Protein AF-A0A939ZVS9-F1 (afdb_monomer_lite)

Radius of gyration: 18.99 Å; chains: 1; bounding box: 48×33×47 Å

Foldseek 3Di:
DDDDDDDDDPDPVVVVVVCVVFWAWDKKKKKKKWKWWAADPPQPVRIWIKIWIWMWIADPVRHTPDIWIKIKTWRWDWDQPPVRDTDIDTDIDMDTDPDCPVVVVVCVVVGIDTDDIDIDMDTDIWGQDPVGIDD

Secondary structure (DSSP, 8-state):
---------S-HHHHHHHHTTT-EEEEEEEEEEEEEEEE-TTSTTSEEEEEEEEEEEE-TT--EEEEEEEEEEEEEEEEE-TTSPEEEEEEEEEEEES-SHHHHHHHHHHT-EEEEEEEEEEEEEEEEETTEEE-

Sequence (13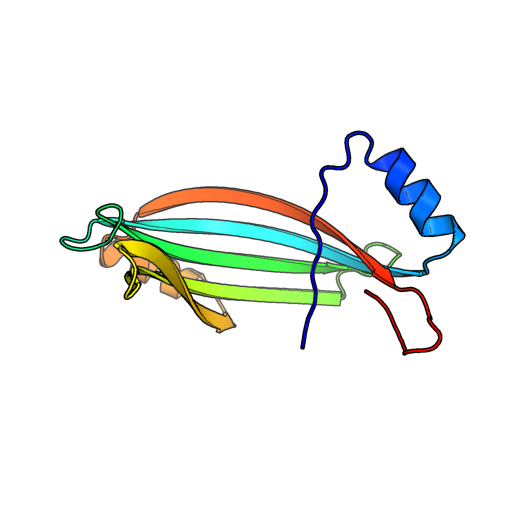5 aa):
MEIELKAHARDHEAVLQKLRQFAVFDKSVSKDDRYFKMDKDGAPNGHITARIRQEKTADIDGNAIQEKTFLTYKKKERRVASGGGALEVNQEYESALDNAECLEALFADIGFVPYFEKHKDAIGFYADTKCGRAH

Structure (mmCIF, N/CA/C/O backbone):
data_AF-A0A939ZVS9-F1
#
_entry.id   AF-A0A939ZVS9-F1
#
loop_
_atom_site.group_PDB
_atom_site.id
_atom_site.type_symbol
_atom_site.label_atom_id
_atom_site.label_alt_id
_atom_site.label_comp_id
_atom_site.label_asym_id
_atom_site.label_entity_id
_atom_site.label_seq_id
_atom_site.pdbx_PDB_ins_code
_atom_site.Cartn_x
_atom_site.Cartn_y
_atom_site.Cartn_z
_atom_site.occupancy
_atom_site.B_iso_or_equiv
_atom_site.auth_seq_id
_atom_site.auth_comp_id
_atom_site.auth_asym_id
_atom_site.auth_atom_id
_atom_site.pdbx_PDB_model_num
ATOM 1 N N . MET A 1 1 ? 20.333 -2.804 5.719 1.00 57.59 1 MET A N 1
ATOM 2 C CA . MET A 1 1 ? 19.862 -1.408 5.818 1.00 57.59 1 MET A CA 1
ATOM 3 C C . MET A 1 1 ? 19.260 -1.059 4.474 1.00 57.59 1 MET A C 1
ATOM 5 O O . MET A 1 1 ? 19.940 -1.260 3.478 1.00 57.59 1 MET A O 1
ATOM 9 N N . GLU A 1 2 ? 18.003 -0.635 4.444 1.00 66.00 2 GLU A N 1
ATOM 10 C CA . GLU A 1 2 ? 17.343 -0.140 3.232 1.00 66.00 2 GLU A CA 1
ATOM 11 C C . GLU A 1 2 ? 17.537 1.382 3.152 1.00 66.00 2 GLU A C 1
ATOM 13 O O . GLU A 1 2 ? 17.514 2.056 4.183 1.00 66.00 2 GLU A O 1
ATOM 18 N N . ILE A 1 3 ? 17.755 1.914 1.950 1.00 78.19 3 ILE A N 1
ATOM 19 C CA . ILE A 1 3 ? 17.797 3.355 1.684 1.00 78.19 3 ILE A CA 1
ATOM 20 C C . ILE A 1 3 ? 16.795 3.630 0.561 1.00 78.19 3 ILE A C 1
ATOM 22 O O . ILE A 1 3 ? 16.958 3.105 -0.535 1.00 78.19 3 ILE A O 1
ATO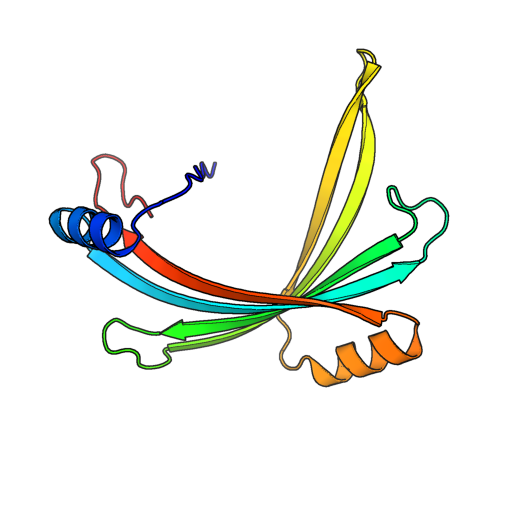M 26 N N . GLU A 1 4 ? 15.792 4.469 0.820 1.00 83.88 4 GLU A N 1
ATOM 27 C CA . GLU A 1 4 ? 14.771 4.863 -0.159 1.00 83.88 4 GLU A CA 1
ATOM 28 C C . GLU A 1 4 ? 14.797 6.389 -0.353 1.00 83.88 4 GLU A C 1
ATOM 30 O O . GLU A 1 4 ? 14.779 7.147 0.620 1.00 83.88 4 GLU A O 1
ATOM 35 N N . LEU A 1 5 ? 14.808 6.856 -1.609 1.00 87.00 5 LEU A N 1
ATOM 36 C CA . LEU A 1 5 ? 14.686 8.274 -1.961 1.00 87.00 5 LEU A CA 1
ATOM 37 C C . LEU A 1 5 ? 13.404 8.506 -2.763 1.00 87.00 5 LEU A C 1
ATOM 39 O O . LEU A 1 5 ? 13.113 7.789 -3.716 1.00 87.00 5 LEU A O 1
ATOM 43 N N . LYS A 1 6 ? 12.654 9.552 -2.408 1.00 88.69 6 LYS A N 1
ATOM 44 C CA . LYS A 1 6 ? 11.425 9.946 -3.104 1.00 88.69 6 LYS A CA 1
ATOM 45 C C . LYS A 1 6 ? 11.587 11.334 -3.702 1.00 88.69 6 LYS A C 1
ATOM 47 O O . LYS A 1 6 ? 11.911 12.282 -2.993 1.00 88.69 6 LYS A O 1
ATOM 52 N N . ALA A 1 7 ? 11.320 11.450 -4.997 1.00 91.50 7 ALA A N 1
ATOM 53 C CA . ALA A 1 7 ? 11.316 12.714 -5.719 1.00 91.50 7 ALA A CA 1
ATOM 54 C C . ALA A 1 7 ? 10.009 12.869 -6.500 1.00 91.50 7 ALA A C 1
ATOM 56 O O . ALA A 1 7 ? 9.390 11.888 -6.913 1.00 91.50 7 ALA A O 1
ATOM 57 N N . HIS A 1 8 ? 9.586 14.113 -6.705 1.00 91.38 8 HIS A N 1
ATOM 58 C CA . HIS A 1 8 ? 8.436 14.403 -7.547 1.00 91.38 8 HIS A CA 1
ATOM 59 C C . HIS A 1 8 ? 8.854 14.401 -9.024 1.00 91.38 8 HIS A C 1
ATOM 61 O O . HIS A 1 8 ? 9.670 15.224 -9.441 1.00 91.38 8 HIS A O 1
ATOM 67 N N . ALA A 1 9 ? 8.281 13.493 -9.814 1.00 90.50 9 ALA A N 1
ATOM 68 C CA . ALA A 1 9 ? 8.448 13.452 -11.263 1.00 90.50 9 ALA A CA 1
ATOM 69 C C . ALA A 1 9 ? 7.336 14.271 -11.931 1.00 90.50 9 ALA A C 1
ATOM 71 O O . ALA A 1 9 ? 6.185 13.847 -11.951 1.00 90.50 9 ALA A O 1
ATOM 72 N N . ARG A 1 10 ? 7.677 15.453 -12.463 1.00 89.75 10 ARG A N 1
ATOM 73 C CA . ARG A 1 10 ? 6.705 16.324 -13.154 1.00 89.75 10 ARG A CA 1
ATOM 74 C C . ARG A 1 10 ? 6.223 15.743 -14.484 1.00 89.75 10 ARG A C 1
ATOM 76 O O . ARG A 1 10 ? 5.076 15.955 -14.849 1.00 89.75 10 ARG A O 1
ATOM 83 N N . ASP A 1 11 ? 7.107 15.040 -15.187 1.00 93.38 11 ASP A N 1
ATOM 84 C CA . ASP A 1 11 ? 6.816 14.366 -16.451 1.00 93.38 11 ASP A CA 1
ATOM 85 C C . ASP A 1 11 ? 7.114 12.875 -16.284 1.00 93.38 11 ASP A C 1
ATOM 87 O O . ASP A 1 11 ? 8.272 12.449 -16.245 1.00 93.38 11 ASP A O 1
ATOM 91 N N . HIS A 1 12 ? 6.047 12.104 -16.100 1.00 89.56 12 HIS 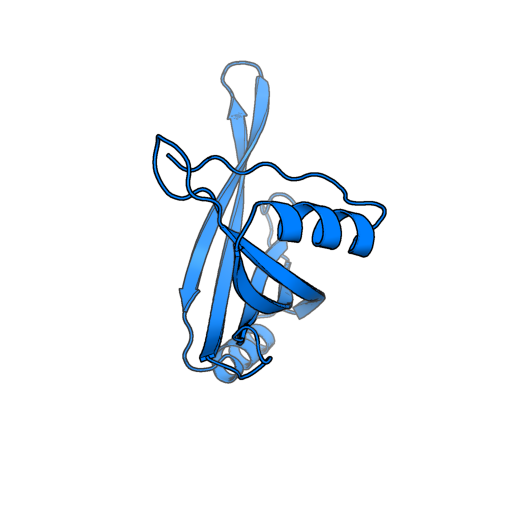A N 1
ATOM 92 C CA . HIS A 1 12 ? 6.127 10.672 -15.854 1.00 89.56 12 HIS A CA 1
ATOM 93 C C . HIS A 1 12 ? 6.709 9.922 -17.059 1.00 89.56 12 HIS A C 1
ATOM 95 O O . HIS A 1 12 ? 7.609 9.100 -16.895 1.00 89.56 12 HIS A O 1
ATOM 101 N N . GLU A 1 13 ? 6.267 10.255 -18.273 1.00 91.44 13 GLU A N 1
ATOM 102 C CA . GLU A 1 13 ? 6.698 9.574 -19.495 1.00 91.44 13 GLU A CA 1
ATOM 103 C C . GLU A 1 13 ? 8.174 9.830 -19.793 1.00 91.44 13 GLU A C 1
ATOM 105 O O . GLU A 1 13 ? 8.921 8.894 -20.084 1.00 91.44 13 GLU A O 1
ATOM 110 N N . ALA A 1 14 ? 8.639 11.073 -19.639 1.00 93.62 14 ALA A N 1
ATOM 111 C CA . ALA A 1 14 ? 10.052 11.390 -19.825 1.00 93.62 14 ALA A CA 1
ATOM 112 C C . ALA A 1 14 ? 10.953 10.658 -18.812 1.00 93.62 14 ALA A C 1
ATOM 114 O O . ALA A 1 14 ? 12.069 10.250 -19.149 1.00 93.62 14 ALA A O 1
ATOM 115 N N . VAL A 1 15 ? 10.488 10.473 -17.570 1.00 93.62 15 VAL A N 1
ATOM 116 C CA . VAL A 1 15 ? 11.214 9.692 -16.556 1.00 93.62 15 VAL A CA 1
ATOM 117 C C . VAL A 1 15 ? 11.252 8.213 -16.932 1.00 93.62 15 VAL A C 1
ATOM 119 O O . VAL A 1 15 ? 12.331 7.619 -16.910 1.00 93.62 15 VAL A O 1
ATOM 122 N N . LEU A 1 16 ? 10.124 7.629 -17.344 1.00 92.06 16 LEU A N 1
ATOM 123 C CA . LEU A 1 16 ? 10.075 6.234 -17.786 1.00 92.06 16 LEU A CA 1
ATOM 124 C C . LEU A 1 16 ? 10.972 5.977 -18.999 1.00 92.06 16 LEU A C 1
ATOM 126 O O . LEU A 1 16 ? 11.685 4.976 -19.032 1.00 92.06 16 LEU A O 1
ATOM 130 N N . GLN A 1 17 ? 10.984 6.883 -19.979 1.00 93.31 17 GLN A N 1
ATOM 131 C CA . GLN A 1 17 ? 11.865 6.774 -21.143 1.00 93.31 17 GLN A CA 1
ATOM 132 C C . GLN A 1 17 ? 13.341 6.755 -20.743 1.00 93.31 17 GLN A C 1
ATOM 134 O O . GLN A 1 17 ? 14.098 5.949 -21.276 1.00 93.31 17 GLN A O 1
ATOM 139 N N . LYS A 1 18 ? 13.752 7.594 -19.784 1.00 94.00 18 LYS A N 1
ATOM 140 C CA . LYS A 1 18 ? 15.128 7.589 -19.265 1.00 94.00 18 LYS A CA 1
ATOM 141 C C . LYS A 1 18 ? 15.450 6.308 -18.503 1.00 94.00 18 LYS A C 1
ATOM 143 O O . LYS A 1 18 ? 16.518 5.748 -18.716 1.00 94.00 18 LYS A O 1
ATOM 148 N N . LEU A 1 19 ? 14.542 5.829 -17.652 1.00 93.38 19 LEU A N 1
ATOM 149 C CA . LEU A 1 19 ? 14.734 4.577 -16.910 1.00 93.38 19 LEU A CA 1
ATOM 150 C C . LEU A 1 19 ? 14.946 3.396 -17.861 1.00 93.38 19 LEU A C 1
ATOM 152 O O . LEU A 1 19 ? 15.901 2.645 -17.695 1.00 93.38 19 LEU A O 1
ATOM 156 N N . ARG A 1 20 ? 14.139 3.298 -18.922 1.00 92.81 20 ARG A N 1
ATOM 157 C CA . ARG A 1 20 ? 14.247 2.242 -19.944 1.00 92.81 20 ARG A CA 1
ATOM 158 C C . ARG A 1 20 ? 15.590 2.215 -20.690 1.00 92.81 20 ARG A C 1
ATOM 160 O O . ARG A 1 20 ? 15.880 1.222 -21.344 1.00 92.81 20 ARG A O 1
ATOM 167 N N . GLN A 1 21 ? 16.405 3.273 -20.622 1.00 95.12 21 GLN A N 1
ATOM 168 C CA . GLN A 1 21 ? 17.720 3.306 -21.278 1.00 95.12 21 GLN A CA 1
ATOM 169 C C . GLN A 1 21 ? 18.800 2.534 -20.511 1.00 95.12 21 GLN A C 1
ATOM 171 O O . GLN A 1 21 ? 19.790 2.133 -21.117 1.00 95.12 21 GLN A O 1
ATOM 176 N N . PHE A 1 22 ? 18.651 2.357 -19.196 1.00 94.38 22 PHE A N 1
ATOM 177 C CA . PHE A 1 22 ? 19.694 1.748 -18.360 1.00 94.38 22 PHE A CA 1
ATOM 178 C C . PHE A 1 22 ? 19.175 0.756 -17.312 1.00 94.38 22 PHE A C 1
ATOM 180 O O . PHE A 1 22 ? 19.976 0.038 -16.718 1.00 94.38 22 PHE A O 1
ATOM 187 N N . ALA A 1 23 ? 17.865 0.716 -17.070 1.00 95.62 23 ALA A N 1
ATOM 188 C CA . ALA A 1 23 ? 17.222 -0.170 -16.114 1.00 95.62 23 ALA A CA 1
ATOM 189 C C . ALA A 1 23 ? 16.273 -1.142 -16.825 1.00 95.62 23 ALA A C 1
ATOM 191 O O . ALA A 1 23 ? 15.711 -0.849 -17.883 1.00 95.62 23 ALA A O 1
ATOM 192 N N . VAL A 1 24 ? 16.089 -2.307 -16.218 1.00 94.62 24 VAL A N 1
ATOM 193 C CA . VAL A 1 24 ? 15.225 -3.381 -16.703 1.00 94.62 24 VAL A CA 1
ATOM 194 C C . VAL A 1 24 ? 13.900 -3.312 -15.958 1.00 94.62 24 VAL A C 1
ATOM 196 O O . VAL A 1 24 ? 13.877 -3.068 -14.753 1.00 94.62 24 VAL A O 1
ATOM 199 N N . PHE A 1 25 ? 12.792 -3.505 -16.669 1.00 94.12 25 PHE A N 1
ATOM 200 C CA . PHE A 1 25 ? 11.481 -3.632 -16.037 1.00 94.12 25 PHE A CA 1
ATOM 201 C C . PHE A 1 25 ? 11.465 -4.844 -15.093 1.00 94.12 25 PHE A C 1
ATOM 203 O O . PHE A 1 25 ? 11.891 -5.931 -15.476 1.00 94.12 25 PHE A O 1
ATOM 210 N N . ASP A 1 26 ? 10.959 -4.654 -13.876 1.00 93.94 26 ASP A N 1
ATOM 211 C CA . ASP A 1 26 ? 10.749 -5.729 -12.900 1.00 93.94 26 ASP A CA 1
ATOM 212 C C . ASP A 1 26 ? 9.287 -6.191 -12.932 1.00 93.94 26 ASP A C 1
ATOM 214 O O . ASP A 1 26 ? 8.970 -7.325 -13.283 1.00 93.94 26 ASP A O 1
ATOM 218 N N . LYS A 1 27 ? 8.380 -5.276 -12.581 1.00 94.62 27 LYS A N 1
ATOM 219 C CA . LYS A 1 27 ? 6.945 -5.533 -12.433 1.00 94.62 27 LYS A CA 1
ATOM 220 C C . LYS A 1 27 ? 6.172 -4.228 -12.368 1.00 94.62 27 LYS A C 1
ATOM 222 O O . LYS A 1 27 ? 6.721 -3.189 -12.001 1.00 94.62 27 LYS A O 1
ATOM 227 N N . SER A 1 28 ? 4.877 -4.293 -12.626 1.00 96.06 28 SER A N 1
ATOM 228 C CA . SER A 1 28 ? 3.950 -3.227 -12.257 1.00 96.06 28 SER A CA 1
ATOM 229 C C . SER A 1 28 ? 3.159 -3.637 -11.019 1.00 96.06 28 SER A C 1
ATOM 231 O O . SER A 1 28 ? 2.910 -4.820 -10.785 1.00 96.06 28 SER A O 1
ATOM 233 N N . VAL A 1 29 ? 2.817 -2.663 -10.180 1.00 96.94 29 VAL A N 1
ATOM 234 C CA . VAL A 1 29 ? 2.053 -2.876 -8.956 1.00 96.94 29 VAL A CA 1
ATOM 235 C C . VAL A 1 29 ? 0.983 -1.802 -8.844 1.00 96.94 29 VAL A C 1
ATOM 237 O O . VAL A 1 29 ? 1.312 -0.621 -8.738 1.00 96.94 29 VAL A O 1
ATOM 240 N N . SER A 1 30 ? -0.277 -2.217 -8.807 1.00 97.50 30 SER A N 1
ATOM 241 C CA . SER A 1 30 ? -1.413 -1.358 -8.490 1.00 97.50 30 SER A CA 1
ATOM 242 C C . SER A 1 30 ? -1.825 -1.560 -7.035 1.00 97.50 30 SER A C 1
ATOM 244 O O . SER A 1 30 ? -1.786 -2.682 -6.520 1.00 97.50 30 SER A O 1
ATOM 246 N N . LYS A 1 31 ? -2.139 -0.467 -6.342 1.00 97.75 31 LYS A N 1
ATOM 247 C CA . LYS A 1 31 ? -2.475 -0.455 -4.916 1.00 97.75 31 LYS A CA 1
ATOM 248 C C . LYS A 1 31 ? -3.739 0.356 -4.697 1.00 97.75 31 LYS A C 1
ATOM 250 O O . LYS A 1 31 ? -3.722 1.573 -4.885 1.00 97.75 31 LYS A O 1
ATOM 255 N N . ASP A 1 32 ? -4.773 -0.314 -4.213 1.00 97.31 32 ASP A N 1
ATOM 256 C CA . ASP A 1 32 ? -6.022 0.288 -3.766 1.00 97.31 32 ASP A CA 1
ATOM 257 C C . ASP A 1 32 ? -6.037 0.303 -2.239 1.00 97.31 32 ASP A C 1
ATOM 259 O O . ASP A 1 32 ? -6.169 -0.728 -1.580 1.00 97.31 32 ASP A O 1
ATOM 263 N N . ASP A 1 33 ? -5.827 1.485 -1.667 1.00 97.12 33 ASP A N 1
ATOM 264 C CA . ASP A 1 33 ? -5.800 1.716 -0.228 1.00 97.12 33 ASP A CA 1
ATOM 265 C C . ASP A 1 33 ? -7.137 2.294 0.243 1.00 97.12 33 ASP A C 1
ATOM 267 O O . ASP A 1 33 ? -7.488 3.417 -0.123 1.00 97.12 33 ASP A O 1
ATOM 271 N N . ARG A 1 34 ? -7.827 1.595 1.146 1.00 96.88 34 ARG A N 1
ATOM 272 C CA . ARG A 1 34 ? -8.959 2.128 1.912 1.00 96.88 34 ARG A CA 1
ATOM 273 C C . ARG A 1 34 ? -8.528 2.407 3.344 1.00 96.88 34 ARG A C 1
ATOM 275 O O . ARG A 1 34 ? -8.090 1.515 4.069 1.00 96.88 34 ARG A O 1
ATOM 282 N N . TYR A 1 35 ? -8.643 3.661 3.757 1.00 96.38 35 TYR A N 1
ATOM 283 C CA . TYR A 1 35 ? -8.312 4.115 5.101 1.00 96.38 35 TYR A CA 1
ATOM 284 C C . TYR A 1 35 ? -9.566 4.228 5.953 1.00 96.38 35 TYR A C 1
ATOM 286 O O . TYR A 1 35 ? -10.563 4.821 5.541 1.00 96.38 35 TYR A O 1
ATOM 294 N N . PHE A 1 36 ? -9.456 3.741 7.181 1.00 96.19 36 PHE A N 1
ATOM 295 C CA . PHE A 1 36 ? -10.478 3.821 8.207 1.00 96.19 36 PHE A CA 1
ATOM 296 C C . PHE A 1 36 ? -9.948 4.626 9.385 1.00 96.19 36 PHE A C 1
ATOM 298 O O . PHE A 1 36 ? -8.765 4.528 9.732 1.00 96.19 36 PHE A O 1
ATOM 305 N N . LYS A 1 37 ? -10.823 5.399 10.024 1.00 95.44 37 LYS A N 1
ATOM 306 C CA . LYS A 1 37 ? -10.506 6.117 11.260 1.00 95.44 37 LYS A CA 1
ATOM 307 C C . LYS A 1 37 ? -11.509 5.795 12.356 1.00 95.44 37 LYS A C 1
ATOM 309 O O . LYS A 1 37 ? -12.670 5.539 12.064 1.00 95.44 37 LYS A O 1
ATOM 314 N N . MET A 1 38 ? -11.056 5.861 13.596 1.00 95.06 38 MET A N 1
ATOM 315 C CA . MET A 1 38 ? -11.910 5.788 14.776 1.00 95.06 38 MET A CA 1
ATOM 316 C C . MET A 1 38 ? -11.416 6.819 15.779 1.00 95.06 38 MET A C 1
ATOM 318 O O . MET A 1 38 ? -10.214 6.868 16.067 1.00 95.06 38 MET A O 1
ATOM 322 N N . ASP A 1 39 ? -12.325 7.643 16.287 1.00 94.44 39 ASP A N 1
ATOM 323 C CA . ASP A 1 39 ? -11.985 8.637 17.297 1.00 94.44 39 ASP A CA 1
ATOM 324 C C . ASP A 1 39 ? -11.499 7.937 18.570 1.00 94.44 39 ASP A C 1
ATOM 326 O O . ASP A 1 39 ? -11.994 6.881 18.970 1.00 94.44 39 ASP A O 1
ATOM 330 N N . LYS A 1 40 ? -10.450 8.491 19.173 1.00 91.31 40 LYS A N 1
ATOM 331 C CA . LYS A 1 40 ? -9.819 7.922 20.358 1.00 91.31 40 LYS A CA 1
ATOM 332 C C . LYS A 1 40 ? -9.191 9.018 21.198 1.00 91.31 40 LYS A C 1
ATOM 334 O O . LYS A 1 40 ? -8.199 9.634 20.796 1.00 91.31 40 LYS A O 1
ATOM 339 N N . ASP A 1 41 ? -9.708 9.168 22.409 1.00 90.31 41 ASP A N 1
ATOM 340 C CA . ASP A 1 41 ? -9.136 10.064 23.403 1.00 90.31 41 ASP A CA 1
ATOM 341 C C . ASP A 1 41 ? -7.679 9.699 23.702 1.00 90.31 41 ASP A C 1
ATOM 343 O O . ASP A 1 41 ? -7.303 8.531 23.845 1.00 90.31 41 ASP A O 1
ATOM 347 N N . GLY A 1 42 ? -6.830 10.725 23.750 1.00 84.06 42 GLY A N 1
ATOM 348 C CA . GLY A 1 42 ? -5.391 10.573 23.956 1.00 84.06 42 GLY A CA 1
ATOM 349 C C . GLY A 1 42 ? -4.599 10.119 22.722 1.00 84.06 42 GLY A C 1
ATOM 350 O O . GLY A 1 42 ? -3.372 10.048 22.797 1.00 84.06 42 GLY A O 1
ATOM 351 N N . ALA A 1 43 ? -5.236 9.848 21.575 1.00 86.06 43 ALA A N 1
ATOM 352 C CA . ALA A 1 43 ? -4.502 9.658 20.325 1.00 86.06 43 ALA A CA 1
ATOM 353 C C . ALA A 1 43 ? -3.906 10.998 19.838 1.00 86.06 43 ALA A C 1
ATOM 355 O O . ALA A 1 43 ? -4.551 12.038 19.988 1.00 86.06 43 ALA A O 1
ATOM 356 N N . PRO A 1 44 ? -2.715 11.021 19.200 1.00 83.25 44 PRO A N 1
ATOM 357 C CA . PRO A 1 44 ? -2.045 12.273 18.835 1.00 83.25 44 PRO A CA 1
ATOM 358 C C . PRO A 1 44 ? -2.872 13.237 17.980 1.00 83.25 44 PRO A C 1
ATOM 360 O O . PRO A 1 44 ? -2.665 14.441 18.092 1.00 83.25 44 PRO A O 1
ATOM 363 N N . ASN A 1 45 ? -3.787 12.715 17.159 1.00 84.12 45 ASN A N 1
ATOM 364 C CA . ASN A 1 45 ? -4.661 13.493 16.277 1.00 84.12 45 ASN A CA 1
ATOM 365 C C . ASN A 1 45 ? -6.150 13.345 16.649 1.00 84.12 45 ASN A C 1
ATOM 367 O O . ASN A 1 45 ? -7.015 13.581 15.809 1.00 84.12 45 ASN A O 1
ATOM 371 N N . GLY A 1 46 ? -6.451 12.876 17.866 1.00 89.50 46 GLY A N 1
ATOM 372 C CA . GLY A 1 46 ? -7.818 12.585 18.320 1.00 89.50 46 GLY A CA 1
ATOM 373 C C . GLY A 1 46 ? -8.446 11.324 17.715 1.00 89.50 46 GLY A C 1
ATOM 374 O O . GLY A 1 46 ? -9.570 10.984 18.052 1.00 89.50 46 GLY A O 1
ATOM 375 N N . HIS A 1 47 ? -7.727 10.610 16.848 1.00 91.56 47 HIS A N 1
ATOM 376 C CA . HIS A 1 47 ? -8.191 9.380 16.215 1.00 91.56 47 HIS A CA 1
ATOM 377 C C . HIS A 1 47 ? -7.037 8.409 15.966 1.00 91.56 47 HIS A C 1
ATOM 379 O O . HIS A 1 47 ? -5.862 8.793 15.915 1.00 91.56 47 HIS A O 1
ATOM 385 N N . ILE A 1 48 ? -7.390 7.143 15.769 1.00 92.56 48 ILE A N 1
ATOM 386 C CA . ILE A 1 48 ? -6.508 6.112 15.229 1.00 92.56 48 ILE A CA 1
ATOM 387 C C . ILE A 1 48 ? -6.883 5.784 13.788 1.00 92.56 48 ILE A C 1
ATOM 389 O O . ILE A 1 48 ? -8.021 5.993 13.375 1.00 92.56 48 ILE A O 1
ATOM 393 N N . THR A 1 49 ? -5.919 5.264 13.027 1.00 93.69 49 THR A N 1
ATOM 394 C CA . THR A 1 49 ? -6.113 4.917 11.616 1.00 93.69 49 THR A CA 1
ATOM 395 C C . THR A 1 49 ? -5.710 3.480 11.332 1.00 93.69 49 THR A C 1
ATOM 397 O O . THR A 1 49 ? -4.622 3.052 11.730 1.00 93.69 49 THR A O 1
ATOM 400 N N . ALA A 1 50 ? -6.545 2.784 10.572 1.00 95.25 50 ALA A N 1
ATOM 401 C CA . ALA A 1 50 ? -6.222 1.516 9.936 1.00 95.25 50 ALA A CA 1
ATOM 402 C C . ALA A 1 50 ? -6.333 1.662 8.413 1.00 95.25 50 ALA A C 1
ATOM 404 O O . ALA A 1 50 ? -6.998 2.568 7.910 1.00 95.25 50 ALA A O 1
ATOM 405 N N . ARG A 1 51 ? -5.658 0.790 7.673 1.00 96.19 51 ARG A N 1
ATOM 406 C CA . ARG A 1 51 ? -5.706 0.742 6.213 1.00 96.19 51 ARG A CA 1
ATOM 407 C C . ARG A 1 51 ? -5.870 -0.696 5.763 1.00 96.19 51 ARG A C 1
ATOM 409 O O . ARG A 1 51 ? -5.084 -1.540 6.181 1.00 96.19 51 ARG A O 1
ATOM 416 N N . ILE A 1 52 ? -6.819 -0.936 4.873 1.00 97.12 52 ILE A N 1
ATOM 417 C CA . ILE A 1 52 ? -6.888 -2.163 4.085 1.00 97.12 52 ILE A CA 1
ATOM 418 C C . ILE A 1 52 ? -6.350 -1.831 2.694 1.00 97.12 52 ILE A C 1
ATOM 420 O O . ILE A 1 52 ? -6.771 -0.849 2.088 1.00 97.12 52 ILE A O 1
ATOM 424 N N . ARG A 1 53 ? -5.371 -2.602 2.223 1.00 97.25 53 ARG A N 1
ATOM 425 C CA . ARG A 1 53 ? -4.767 -2.463 0.895 1.00 97.25 53 ARG A CA 1
ATOM 426 C C . ARG A 1 53 ? -5.058 -3.700 0.073 1.00 97.25 53 ARG A C 1
ATOM 428 O O . ARG A 1 53 ? -4.712 -4.787 0.521 1.00 97.25 53 ARG A O 1
ATOM 435 N N . GLN A 1 54 ? -5.552 -3.516 -1.142 1.00 96.81 54 GLN A N 1
ATOM 436 C CA . GLN A 1 54 ? -5.464 -4.520 -2.198 1.00 96.81 54 GLN A CA 1
ATOM 437 C C . GLN A 1 54 ? -4.273 -4.175 -3.092 1.00 96.81 54 GLN A C 1
ATOM 439 O O . GLN A 1 54 ? -4.139 -3.049 -3.563 1.00 96.81 54 GLN A O 1
ATOM 444 N N . GLU A 1 55 ? -3.358 -5.122 -3.263 1.00 97.38 55 GLU A N 1
ATOM 445 C CA . GLU A 1 55 ? -2.163 -4.979 -4.087 1.00 97.38 55 GLU A CA 1
ATOM 446 C C . GLU A 1 55 ? -2.196 -6.010 -5.213 1.00 97.38 55 GLU A C 1
ATOM 448 O O . GLU A 1 55 ? -2.222 -7.214 -4.955 1.00 97.38 55 GLU A O 1
ATOM 453 N N . LYS A 1 56 ? -2.159 -5.534 -6.457 1.00 97.31 56 LYS A N 1
ATOM 454 C CA . LYS A 1 56 ? -2.106 -6.360 -7.665 1.00 97.31 56 LYS A CA 1
ATOM 455 C C . LYS A 1 56 ? -0.766 -6.162 -8.345 1.00 97.31 56 LYS A C 1
ATOM 457 O O . LYS A 1 56 ? -0.401 -5.039 -8.672 1.00 97.31 56 LYS A O 1
ATOM 462 N N . THR A 1 57 ? -0.032 -7.246 -8.547 1.00 97.06 57 THR A N 1
ATOM 463 C CA . THR A 1 57 ? 1.238 -7.253 -9.275 1.00 97.06 57 THR A CA 1
ATOM 464 C C . THR A 1 57 ? 1.025 -7.858 -10.654 1.00 97.06 57 THR A C 1
ATOM 466 O O . THR A 1 57 ? 0.443 -8.940 -10.752 1.00 97.06 57 THR A O 1
ATOM 469 N N . ALA A 1 58 ? 1.531 -7.201 -11.695 1.00 96.69 58 ALA A N 1
ATOM 470 C CA . ALA A 1 58 ? 1.481 -7.689 -13.067 1.00 96.69 58 ALA A CA 1
ATOM 471 C C . ALA A 1 58 ? 2.861 -7.692 -13.741 1.00 96.69 58 ALA A C 1
ATOM 473 O O . ALA A 1 58 ? 3.755 -6.920 -13.370 1.00 96.69 58 ALA A O 1
ATOM 474 N N . ASP A 1 59 ? 3.026 -8.596 -14.708 1.00 93.69 59 ASP A N 1
ATOM 475 C CA . ASP A 1 59 ? 4.238 -8.732 -15.517 1.00 93.69 59 ASP A CA 1
ATOM 476 C C . ASP A 1 59 ? 4.361 -7.614 -16.572 1.00 93.69 59 ASP A C 1
ATOM 478 O O . ASP A 1 59 ? 3.628 -6.621 -16.553 1.00 93.69 59 ASP A O 1
ATOM 482 N N . ILE A 1 60 ? 5.337 -7.756 -17.471 1.00 89.25 60 ILE A N 1
ATOM 483 C CA . ILE A 1 60 ? 5.612 -6.780 -18.532 1.00 89.25 60 ILE A CA 1
ATOM 484 C C . ILE A 1 60 ? 4.498 -6.707 -19.583 1.00 89.25 60 ILE A C 1
ATOM 486 O O . ILE A 1 60 ? 4.295 -5.648 -20.175 1.00 89.25 60 ILE A O 1
ATOM 490 N N . ASP A 1 61 ? 3.763 -7.801 -19.774 1.00 91.44 61 ASP A N 1
ATOM 491 C CA . ASP A 1 61 ? 2.653 -7.911 -20.720 1.00 91.44 61 ASP A CA 1
ATOM 492 C C . ASP A 1 61 ? 1.313 -7.508 -20.074 1.00 91.44 61 ASP A C 1
ATOM 494 O O . ASP A 1 61 ? 0.280 -7.458 -20.742 1.00 91.44 61 ASP A O 1
ATOM 498 N N . GLY A 1 62 ? 1.323 -7.183 -18.776 1.00 89.12 62 GLY A N 1
ATOM 499 C CA . GLY A 1 62 ? 0.148 -6.790 -18.005 1.00 89.12 62 GLY A CA 1
ATOM 500 C C . GLY A 1 62 ? -0.644 -7.966 -17.431 1.00 89.12 62 GLY A C 1
ATOM 501 O O . GLY A 1 62 ? -1.740 -7.755 -16.907 1.00 89.12 62 GLY A O 1
ATOM 502 N N . ASN A 1 63 ? -0.119 -9.192 -17.479 1.00 92.50 63 ASN A N 1
ATOM 503 C CA . ASN A 1 63 ? -0.784 -10.340 -16.870 1.00 92.50 63 ASN A CA 1
ATOM 504 C C . ASN A 1 63 ? -0.627 -10.289 -15.351 1.00 92.50 63 ASN A C 1
ATOM 506 O O . ASN A 1 63 ? 0.474 -10.097 -14.828 1.00 92.50 63 ASN A O 1
ATOM 510 N N . ALA A 1 64 ? -1.727 -10.500 -14.629 1.00 92.75 64 ALA A N 1
ATOM 511 C CA . ALA A 1 64 ? -1.707 -10.565 -13.175 1.00 92.75 64 ALA A CA 1
ATOM 512 C C . ALA A 1 64 ? -0.872 -11.767 -12.702 1.00 92.75 64 ALA A C 1
ATOM 514 O O . ALA A 1 64 ? -1.184 -12.916 -13.008 1.00 92.75 64 ALA A O 1
ATOM 515 N N . ILE A 1 65 ? 0.174 -11.493 -11.922 1.00 95.25 65 ILE A N 1
ATOM 516 C CA . ILE A 1 65 ? 1.030 -12.509 -11.296 1.00 95.25 65 ILE A CA 1
ATOM 517 C C . ILE A 1 65 ? 0.527 -12.828 -9.887 1.00 95.25 65 ILE A C 1
ATOM 519 O O . ILE A 1 65 ? 0.595 -13.968 -9.428 1.00 95.25 65 ILE A O 1
ATOM 523 N N . GLN A 1 66 ? 0.086 -11.803 -9.157 1.00 95.25 66 GLN A N 1
ATOM 524 C CA . GLN A 1 66 ? -0.243 -11.931 -7.744 1.00 95.25 66 GLN A CA 1
ATOM 525 C C . GLN A 1 66 ? -1.231 -10.859 -7.304 1.00 95.25 66 GLN A C 1
ATOM 527 O O . GLN A 1 66 ? -1.101 -9.693 -7.670 1.00 95.25 66 GLN A O 1
ATOM 532 N N . GLU A 1 67 ? -2.148 -11.257 -6.432 1.00 95.94 67 GLU A N 1
ATOM 533 C CA . GLU A 1 67 ? -3.030 -10.365 -5.696 1.00 95.94 67 GLU A CA 1
ATOM 534 C C . GLU A 1 67 ? -2.879 -10.643 -4.200 1.00 95.94 67 GLU A C 1
ATOM 536 O O . GLU A 1 67 ? -2.793 -11.798 -3.777 1.00 95.94 67 GLU A O 1
ATOM 541 N N . LYS A 1 68 ? -2.767 -9.583 -3.402 1.00 96.19 68 LYS A N 1
ATOM 542 C CA . LYS A 1 68 ? -2.622 -9.660 -1.948 1.00 96.19 68 LYS A CA 1
ATOM 543 C C . LYS A 1 68 ? -3.477 -8.605 -1.279 1.00 96.19 68 LYS A C 1
ATOM 545 O O . LYS A 1 68 ? -3.532 -7.466 -1.736 1.00 96.19 68 LYS A O 1
ATOM 550 N N . THR A 1 69 ? -4.050 -8.970 -0.142 1.00 96.94 69 THR A N 1
ATOM 551 C CA . THR A 1 69 ? -4.741 -8.032 0.736 1.00 96.94 69 THR A CA 1
ATOM 552 C C . THR A 1 69 ? -3.938 -7.854 2.016 1.00 96.94 69 THR A C 1
ATOM 554 O O . THR A 1 69 ? -3.442 -8.826 2.583 1.00 96.94 69 THR A O 1
ATOM 557 N N . PHE A 1 70 ? -3.797 -6.617 2.482 1.00 96.94 70 PHE A N 1
AT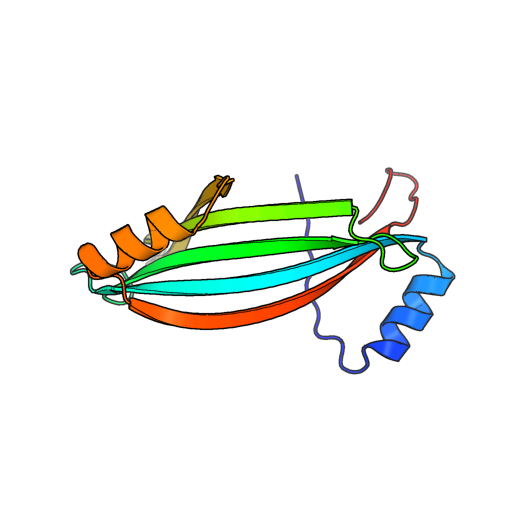OM 558 C CA . PHE A 1 70 ? -3.074 -6.294 3.709 1.00 96.94 70 PHE A CA 1
ATOM 559 C C . PHE A 1 70 ? -3.908 -5.419 4.631 1.00 96.94 70 PHE A C 1
ATOM 561 O O . PHE A 1 70 ? -4.529 -4.458 4.182 1.00 96.94 70 PHE A O 1
ATOM 568 N N . LEU A 1 71 ? -3.835 -5.696 5.928 1.00 97.19 71 LEU A N 1
ATOM 569 C CA . LEU A 1 71 ? -4.212 -4.767 6.982 1.00 97.19 71 LEU A CA 1
ATOM 570 C C . LEU A 1 71 ? -2.962 -4.087 7.518 1.00 97.19 71 LEU A C 1
ATOM 572 O O . LEU A 1 71 ? -2.016 -4.756 7.925 1.00 97.19 71 LEU A O 1
ATOM 576 N N . THR A 1 72 ? -3.011 -2.767 7.631 1.00 96.31 72 THR A N 1
ATOM 577 C CA . THR A 1 72 ? -1.991 -1.976 8.312 1.00 96.31 72 THR A CA 1
ATOM 578 C C . THR A 1 72 ? -2.627 -1.126 9.403 1.00 96.31 72 THR A C 1
ATOM 580 O O . THR A 1 72 ? -3.537 -0.340 9.141 1.00 96.31 72 THR A O 1
ATOM 583 N N . TYR A 1 73 ? -2.102 -1.215 10.619 1.00 93.75 73 TYR A N 1
ATOM 584 C CA . TYR A 1 73 ? -2.414 -0.316 11.724 1.00 93.75 73 TYR A CA 1
ATOM 585 C C . TYR A 1 73 ? -1.187 0.536 12.051 1.00 93.75 73 TYR A C 1
ATOM 587 O O . TYR A 1 73 ? -0.108 0.011 12.329 1.00 93.75 73 TYR A O 1
ATOM 595 N N . LYS A 1 74 ? -1.346 1.865 12.022 1.00 86.62 74 LYS A N 1
ATOM 596 C CA . LYS A 1 74 ? -0.271 2.806 12.366 1.00 86.62 74 LYS A CA 1
ATOM 597 C C . LYS A 1 74 ? -0.544 3.423 13.726 1.00 86.62 74 LYS A C 1
ATOM 599 O O . LYS A 1 74 ? -1.410 4.287 13.865 1.00 86.62 74 LYS A O 1
ATOM 604 N N . LYS A 1 75 ? 0.226 3.008 14.728 1.00 85.50 75 LYS A N 1
ATOM 605 C CA . LYS A 1 75 ? 0.202 3.615 16.054 1.00 85.50 75 LYS A CA 1
ATOM 606 C C . LYS A 1 75 ? 1.142 4.816 16.061 1.00 85.50 75 LYS A C 1
ATOM 608 O O . LYS A 1 75 ? 2.363 4.667 16.074 1.00 85.50 75 LYS A O 1
ATOM 613 N N . LYS A 1 76 ? 0.552 6.009 16.044 1.00 83.06 76 LYS A N 1
ATOM 614 C CA . LYS A 1 76 ? 1.291 7.263 16.183 1.00 83.06 76 LYS A CA 1
ATOM 615 C C . LYS A 1 76 ? 1.588 7.539 17.654 1.00 83.06 76 LYS A C 1
ATOM 617 O O . LYS A 1 76 ? 0.679 7.501 18.481 1.00 83.06 76 LYS A O 1
ATOM 622 N N . GLU A 1 77 ? 2.831 7.876 17.967 1.00 76.69 77 GLU A N 1
ATOM 623 C CA . GLU A 1 77 ? 3.269 8.335 19.285 1.00 76.69 77 GLU A CA 1
ATOM 624 C C . GLU A 1 77 ? 4.067 9.635 19.135 1.00 76.69 77 GLU A C 1
ATOM 626 O O . GLU A 1 77 ? 4.951 9.738 18.287 1.00 76.69 77 GLU A O 1
ATOM 631 N N . ARG A 1 78 ? 3.789 10.633 19.981 1.00 70.75 78 ARG A N 1
ATOM 632 C CA . ARG A 1 78 ? 4.662 11.804 20.133 1.00 70.75 78 ARG A CA 1
ATOM 633 C C . ARG A 1 78 ? 5.569 11.571 21.333 1.00 70.75 78 ARG A C 1
ATOM 635 O O . ARG A 1 78 ? 5.085 11.477 22.457 1.00 70.75 78 ARG A O 1
ATOM 642 N N . ARG A 1 79 ? 6.876 11.476 21.100 1.00 73.44 79 ARG A N 1
ATOM 643 C CA . ARG A 1 79 ? 7.893 11.416 22.157 1.00 73.44 79 ARG A CA 1
ATOM 644 C C . ARG A 1 79 ? 8.590 12.762 22.250 1.00 73.44 79 ARG A C 1
ATOM 646 O O . ARG A 1 79 ? 8.886 13.371 21.229 1.00 73.44 79 ARG A O 1
ATOM 653 N N . VAL A 1 80 ? 8.866 13.231 23.460 1.00 65.56 80 VAL A N 1
ATOM 654 C CA . VAL A 1 80 ? 9.721 14.405 23.658 1.00 65.56 80 VAL A CA 1
ATOM 655 C C . VAL A 1 80 ? 11.152 13.896 23.764 1.00 65.56 80 VAL A C 1
ATOM 657 O O . VAL A 1 80 ? 11.463 13.096 24.644 1.00 65.56 80 VAL A O 1
ATOM 660 N N . ALA A 1 81 ? 12.009 14.298 22.829 1.00 64.38 81 ALA A N 1
ATOM 661 C CA . ALA A 1 81 ? 13.432 14.009 22.909 1.00 64.38 81 ALA A CA 1
ATOM 662 C C . ALA A 1 81 ? 14.056 14.789 24.075 1.00 64.38 81 ALA A C 1
ATOM 664 O O . ALA A 1 81 ? 13.576 15.859 24.447 1.00 64.38 81 ALA A O 1
ATOM 665 N N . SER A 1 82 ? 15.178 14.301 24.603 1.00 64.69 82 SER A N 1
ATOM 666 C CA . SER A 1 82 ? 15.905 14.894 25.737 1.00 64.69 82 SER A CA 1
ATOM 667 C C . SER A 1 82 ? 16.298 16.371 25.537 1.00 64.69 82 SER A C 1
ATOM 669 O O . SER A 1 82 ? 16.623 17.048 26.503 1.00 64.69 82 SER A O 1
ATOM 671 N N . GLY A 1 83 ? 16.260 16.871 24.293 1.00 69.25 83 GLY A N 1
ATOM 672 C CA . GLY A 1 83 ? 16.503 18.269 23.913 1.00 69.25 83 GLY A CA 1
ATOM 673 C C . GLY A 1 83 ? 15.248 19.097 23.596 1.00 69.25 83 GLY A C 1
ATOM 674 O O . GLY A 1 83 ? 15.363 20.124 22.940 1.00 69.25 83 GLY A O 1
ATOM 675 N N . GLY A 1 84 ? 14.048 18.650 23.986 1.00 66.69 84 GLY A N 1
ATOM 676 C CA . GLY A 1 84 ? 12.794 19.404 23.826 1.00 66.69 84 GLY A CA 1
ATOM 677 C C . GLY A 1 84 ? 12.129 19.317 22.445 1.00 66.69 84 GLY A C 1
ATOM 678 O O . GLY A 1 84 ? 11.028 19.831 22.265 1.00 66.69 84 GLY A O 1
ATOM 679 N N . GLY A 1 85 ? 12.747 18.640 21.474 1.00 60.44 85 GLY A N 1
ATOM 680 C CA . GLY A 1 85 ? 12.129 18.365 20.174 1.00 60.44 85 GLY A CA 1
ATOM 681 C C . GLY A 1 85 ? 11.050 17.283 20.270 1.00 60.44 85 GLY A C 1
ATOM 682 O O . GLY A 1 85 ? 11.274 16.233 20.873 1.00 60.44 85 GLY A O 1
ATOM 683 N N . ALA A 1 86 ? 9.885 17.513 19.662 1.00 66.62 86 ALA A N 1
ATOM 684 C CA . ALA A 1 86 ? 8.867 16.479 19.501 1.00 66.62 86 ALA A CA 1
ATOM 685 C C . ALA A 1 86 ? 9.270 15.532 18.358 1.00 66.62 86 ALA A C 1
ATOM 687 O O . ALA A 1 86 ? 9.405 15.950 17.211 1.00 66.62 86 ALA A O 1
ATOM 688 N N . LEU A 1 87 ? 9.456 14.255 18.678 1.00 71.00 87 LEU A N 1
ATOM 689 C CA . LEU A 1 87 ? 9.698 13.176 17.732 1.00 71.00 87 LEU A CA 1
ATOM 690 C C . LEU A 1 87 ? 8.384 12.418 17.499 1.00 71.00 87 LEU A C 1
ATOM 692 O O . LEU A 1 87 ? 7.839 11.816 18.427 1.00 71.00 87 LEU A O 1
ATOM 696 N N . GLU A 1 88 ? 7.874 12.440 16.267 1.00 66.56 88 GLU A N 1
ATOM 697 C CA . GLU A 1 88 ? 6.760 11.576 15.858 1.00 66.56 88 GLU A CA 1
ATOM 698 C C . GLU A 1 88 ? 7.313 10.182 15.541 1.00 66.56 88 GLU A C 1
ATOM 700 O O . GLU A 1 88 ? 8.070 9.998 14.589 1.00 66.56 88 GLU A O 1
ATOM 705 N N . VAL A 1 89 ? 6.953 9.198 16.364 1.00 71.38 89 VAL A N 1
ATOM 706 C CA . VAL A 1 89 ? 7.263 7.787 16.139 1.00 71.38 89 VAL A CA 1
ATOM 707 C C . VAL A 1 89 ? 6.005 7.114 15.613 1.00 71.38 89 VAL A C 1
ATOM 709 O O . VAL A 1 89 ? 4.971 7.101 16.278 1.00 71.38 89 VAL A O 1
ATOM 712 N N . ASN A 1 90 ? 6.102 6.541 14.417 1.00 79.44 90 ASN A N 1
ATOM 713 C CA . ASN A 1 90 ? 5.022 5.785 13.800 1.00 79.44 90 ASN A CA 1
ATOM 714 C C . ASN A 1 90 ? 5.382 4.305 13.859 1.00 79.44 90 ASN A C 1
ATOM 716 O O . ASN A 1 90 ? 6.223 3.838 13.095 1.00 79.44 90 ASN A O 1
ATOM 720 N N . GLN A 1 91 ? 4.770 3.577 14.792 1.00 83.75 91 GLN A N 1
ATOM 721 C CA . GLN A 1 91 ? 4.897 2.128 14.826 1.00 83.75 91 GLN A CA 1
ATOM 722 C C . GLN A 1 91 ? 3.856 1.524 13.889 1.00 83.75 91 GLN A C 1
ATOM 724 O O . GLN A 1 91 ? 2.651 1.710 14.076 1.00 83.75 91 GLN A O 1
ATOM 729 N N . GLU A 1 92 ? 4.330 0.825 12.865 1.00 89.25 92 GLU A N 1
ATOM 730 C CA . GLU A 1 92 ? 3.480 0.191 11.864 1.00 89.25 92 GLU A CA 1
ATOM 731 C C . GLU A 1 92 ? 3.374 -1.305 12.159 1.00 89.25 92 GLU A C 1
ATOM 733 O O . GLU A 1 92 ? 4.382 -1.986 12.343 1.00 89.25 92 GLU A O 1
ATOM 738 N N . TYR A 1 93 ? 2.142 -1.800 12.218 1.00 92.25 93 TYR A N 1
ATOM 739 C CA . TYR A 1 93 ? 1.822 -3.220 12.282 1.00 92.25 93 TYR A CA 1
ATOM 740 C C . TYR A 1 93 ? 1.118 -3.587 10.985 1.00 92.25 93 TYR A C 1
ATOM 742 O O . TYR A 1 93 ? 0.118 -2.956 10.643 1.00 92.25 93 TYR A O 1
ATOM 750 N N . GLU A 1 94 ? 1.626 -4.581 10.267 1.00 95.44 94 GLU A N 1
ATOM 751 C CA . GLU A 1 94 ? 1.061 -5.015 8.993 1.00 95.44 94 GLU A CA 1
ATOM 752 C C . GLU A 1 94 ? 0.884 -6.532 8.985 1.00 95.44 94 GLU A C 1
ATOM 754 O O . GLU A 1 94 ? 1.747 -7.265 9.465 1.00 95.44 94 GLU A O 1
ATOM 759 N N . SER A 1 95 ? -0.248 -6.991 8.456 1.00 95.19 95 SER A N 1
ATOM 760 C CA . SER A 1 95 ? -0.542 -8.408 8.255 1.00 95.19 95 SER A CA 1
ATOM 761 C C . SER A 1 95 ? -1.177 -8.616 6.892 1.00 95.19 95 SER A C 1
ATOM 763 O O . SER A 1 95 ? -2.008 -7.816 6.461 1.00 95.19 95 SER A O 1
ATOM 765 N N . ALA A 1 96 ? -0.823 -9.720 6.239 1.00 96.62 96 ALA A N 1
ATOM 766 C CA . ALA A 1 96 ? -1.584 -10.217 5.103 1.00 96.62 96 ALA A CA 1
ATOM 767 C C . ALA A 1 96 ? -2.950 -10.746 5.573 1.00 96.62 96 ALA A C 1
ATOM 769 O O . ALA A 1 96 ? -3.077 -11.235 6.700 1.00 96.62 96 ALA A O 1
ATOM 770 N N . LEU A 1 97 ? -3.951 -10.619 4.708 1.00 95.06 97 LEU A N 1
ATOM 771 C CA . LEU A 1 97 ? -5.309 -11.115 4.888 1.00 95.06 97 LEU A CA 1
ATOM 772 C C . LEU A 1 97 ? -5.688 -11.979 3.687 1.00 95.06 97 LEU A C 1
ATOM 774 O O . LEU A 1 97 ? -5.395 -11.609 2.549 1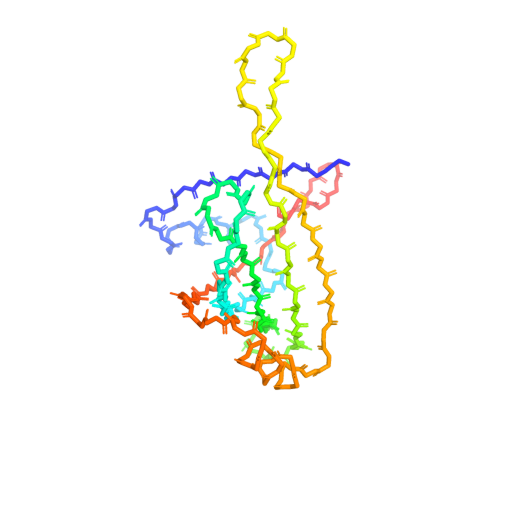.00 95.06 97 LEU A O 1
ATOM 778 N N . ASP A 1 98 ? -6.415 -13.064 3.938 1.00 91.44 98 ASP A N 1
ATOM 779 C CA . ASP A 1 98 ? -7.029 -13.855 2.867 1.00 91.44 98 ASP A CA 1
ATOM 780 C C . ASP A 1 98 ? -8.273 -13.146 2.299 1.00 91.44 98 ASP A C 1
ATOM 782 O O . ASP A 1 98 ? -8.524 -13.187 1.098 1.00 91.44 98 ASP A O 1
ATOM 786 N N . ASN A 1 99 ? -9.036 -12.456 3.159 1.00 84.31 99 ASN A N 1
ATOM 787 C CA . ASN A 1 99 ? -10.217 -11.668 2.797 1.00 84.31 99 ASN A CA 1
ATOM 788 C C . ASN A 1 99 ? -10.339 -10.422 3.703 1.00 84.31 99 ASN A C 1
ATOM 790 O O . ASN A 1 99 ? -10.082 -10.497 4.907 1.00 84.31 99 ASN A O 1
ATOM 794 N N . ALA A 1 100 ? -10.749 -9.287 3.129 1.00 92.50 100 ALA A N 1
ATOM 795 C CA . ALA A 1 100 ? -11.027 -8.041 3.843 1.00 92.50 100 ALA A CA 1
ATOM 796 C C . ALA A 1 100 ? -12.445 -7.960 4.436 1.00 92.50 100 ALA A C 1
ATOM 798 O O . ALA A 1 100 ? -12.623 -7.280 5.441 1.00 92.50 100 ALA A O 1
ATOM 799 N N . GLU A 1 101 ? -13.441 -8.646 3.866 1.00 92.44 101 GLU A N 1
ATOM 800 C CA . GLU A 1 101 ? -14.868 -8.427 4.175 1.00 92.44 101 GLU A CA 1
ATOM 801 C C . GLU A 1 101 ? -15.200 -8.590 5.664 1.00 92.44 101 GLU A C 1
ATOM 803 O O . GLU A 1 101 ? -15.881 -7.753 6.252 1.00 92.44 101 GLU A O 1
ATOM 808 N N . CYS A 1 102 ? -14.674 -9.643 6.297 1.00 91.56 102 CYS A N 1
ATOM 809 C CA . CYS A 1 102 ? -14.876 -9.896 7.726 1.00 91.56 102 CYS A CA 1
ATOM 810 C C . CYS A 1 102 ? -14.335 -8.743 8.586 1.00 91.56 102 CYS A C 1
ATOM 812 O O . CYS A 1 102 ? -14.957 -8.331 9.564 1.00 91.56 102 CYS A O 1
ATOM 814 N N . LEU A 1 103 ? -13.185 -8.189 8.199 1.00 93.19 103 LEU A N 1
ATOM 815 C CA . LEU A 1 103 ? -12.566 -7.093 8.925 1.00 93.19 103 LEU A CA 1
ATOM 816 C C . LEU A 1 103 ? -13.288 -5.766 8.681 1.00 93.19 103 LEU A C 1
ATOM 818 O O . LEU A 1 103 ? -13.421 -4.976 9.608 1.00 93.19 103 LEU A O 1
ATOM 822 N N . GLU A 1 104 ? -13.769 -5.526 7.464 1.00 93.31 104 GLU A N 1
ATOM 823 C CA . GLU A 1 104 ? -14.575 -4.346 7.144 1.00 93.31 104 GLU A CA 1
ATOM 824 C C . GLU A 1 104 ? -15.905 -4.346 7.904 1.00 93.31 104 GLU A C 1
ATOM 826 O O . GLU A 1 104 ? -16.287 -3.312 8.454 1.00 93.31 104 GLU A O 1
ATOM 831 N N . ALA A 1 105 ? -16.561 -5.506 8.013 1.00 94.19 105 ALA A N 1
ATOM 832 C CA . ALA A 1 105 ? -17.747 -5.677 8.848 1.00 94.19 105 ALA A CA 1
ATOM 833 C C . ALA A 1 105 ? -17.431 -5.397 10.326 1.00 94.19 105 ALA A C 1
ATOM 835 O O . ALA A 1 105 ? -18.095 -4.573 10.953 1.00 94.19 105 ALA A O 1
ATOM 836 N N . LEU A 1 106 ? -16.353 -5.989 10.858 1.00 94.44 106 LEU A N 1
ATOM 837 C CA . LEU A 1 106 ? -15.906 -5.716 12.225 1.00 94.44 106 LEU A CA 1
ATOM 838 C C . LEU A 1 106 ? -15.614 -4.226 12.442 1.00 94.44 106 LEU A C 1
ATOM 840 O O . LEU A 1 106 ? -15.985 -3.675 13.472 1.00 94.44 106 LEU A O 1
ATOM 844 N N . PHE A 1 107 ? -14.946 -3.567 11.493 1.00 95.50 107 PHE A N 1
ATOM 845 C CA . PHE A 1 107 ? -14.637 -2.141 11.565 1.00 95.50 107 PHE A CA 1
ATOM 846 C C . PHE A 1 107 ? -15.906 -1.299 11.671 1.00 95.50 107 PHE A C 1
ATOM 848 O O . PHE A 1 107 ? -15.965 -0.428 12.541 1.00 95.50 107 PHE A O 1
ATOM 855 N N . ALA A 1 108 ? -16.919 -1.594 10.856 1.00 94.12 108 ALA A N 1
ATOM 856 C CA . ALA A 1 108 ? -18.207 -0.918 10.932 1.00 94.12 108 ALA A CA 1
ATOM 857 C C . ALA A 1 108 ? -18.869 -1.106 12.310 1.00 94.12 108 ALA A C 1
ATOM 859 O O . ALA A 1 108 ? -19.333 -0.130 12.901 1.00 94.12 108 ALA A O 1
ATOM 860 N N . ASP A 1 109 ? -18.837 -2.325 12.856 1.00 96.31 109 ASP A N 1
ATOM 861 C CA . ASP A 1 109 ? -19.463 -2.655 14.142 1.00 96.31 109 ASP A CA 1
ATOM 862 C C . ASP A 1 109 ? -18.765 -1.997 15.345 1.00 96.31 109 ASP A C 1
ATOM 864 O O . ASP A 1 109 ? -19.422 -1.611 16.312 1.00 96.31 109 ASP A O 1
ATOM 868 N N . ILE A 1 110 ? -17.435 -1.844 15.305 1.00 95.25 110 ILE A N 1
ATOM 869 C CA . ILE A 1 110 ? -16.651 -1.281 16.424 1.00 95.25 110 ILE A CA 1
ATOM 870 C C . ILE A 1 110 ? -16.441 0.237 16.332 1.00 95.25 110 ILE A C 1
ATOM 872 O O . ILE A 1 110 ? -15.787 0.814 17.202 1.00 95.25 110 ILE A O 1
ATOM 876 N N . GLY A 1 111 ? -16.982 0.890 15.299 1.00 95.06 111 GLY A N 1
ATOM 877 C CA . GLY A 1 111 ? -16.955 2.348 15.150 1.00 95.06 111 GLY A CA 1
ATOM 878 C C . GLY A 1 111 ? -15.801 2.907 14.313 1.00 95.06 111 GLY A C 1
ATOM 879 O O . GLY A 1 111 ? -15.573 4.118 14.321 1.00 95.06 111 GLY A O 1
ATOM 880 N N . PHE A 1 112 ? -15.080 2.069 13.564 1.00 96.44 112 PHE A N 1
ATOM 881 C CA . PHE A 1 112 ? -14.235 2.559 12.478 1.00 96.44 112 PHE A CA 1
ATOM 882 C C . PHE A 1 112 ? -15.101 2.992 11.294 1.00 96.44 112 PHE A C 1
ATOM 884 O O . PHE A 1 112 ? -15.975 2.263 10.835 1.00 96.44 112 PHE A O 1
ATOM 891 N N . VAL A 1 113 ? -14.803 4.167 10.745 1.00 95.19 113 VAL A N 1
ATOM 892 C CA . VAL A 1 113 ? -15.494 4.707 9.571 1.00 95.19 113 VAL A CA 1
ATOM 893 C C . VAL A 1 113 ? -14.531 4.863 8.395 1.00 95.19 113 VAL A C 1
ATOM 895 O O . VAL A 1 113 ? -13.376 5.261 8.609 1.00 95.19 113 VAL A O 1
ATOM 898 N N . PRO A 1 114 ? -14.972 4.591 7.150 1.00 94.88 114 PRO A N 1
ATOM 899 C CA . PRO A 1 114 ? -14.208 4.942 5.961 1.00 94.88 114 PRO A CA 1
ATOM 900 C C . PRO A 1 114 ? -13.865 6.434 5.973 1.00 94.88 114 PRO A C 1
ATOM 902 O O . PRO A 1 114 ? -14.701 7.284 6.279 1.00 94.88 114 PRO A O 1
ATOM 905 N N . TYR A 1 115 ? -12.612 6.752 5.671 1.00 92.69 115 TYR A N 1
ATOM 906 C CA . TYR A 1 115 ? -12.085 8.112 5.753 1.00 92.69 115 TYR A CA 1
ATOM 907 C C . TYR A 1 115 ? -11.538 8.611 4.423 1.00 92.69 115 TYR A C 1
ATOM 909 O O . TYR A 1 115 ? -11.775 9.758 4.051 1.00 92.69 115 TYR A O 1
ATOM 917 N N . PHE A 1 116 ? -10.772 7.770 3.733 1.00 93.44 116 PHE A N 1
ATOM 918 C CA . PHE A 1 116 ? -10.072 8.153 2.517 1.00 93.44 116 PHE A CA 1
ATOM 919 C C . PHE A 1 116 ? -9.764 6.918 1.679 1.00 93.44 116 PHE A C 1
ATOM 921 O O . PHE A 1 116 ? -9.365 5.888 2.221 1.00 93.44 116 PHE A O 1
ATOM 928 N N . GLU A 1 117 ? -9.905 7.038 0.366 1.00 96.50 117 GLU A N 1
ATOM 929 C CA . GLU A 1 117 ? -9.497 6.012 -0.587 1.00 96.50 117 GLU A CA 1
ATOM 930 C C . GLU A 1 117 ? -8.389 6.559 -1.478 1.00 96.50 117 GLU A C 1
ATOM 932 O O . GLU A 1 117 ? -8.385 7.735 -1.853 1.00 96.50 117 GLU A O 1
ATOM 937 N N . LYS A 1 118 ? -7.412 5.711 -1.787 1.00 96.56 118 LYS A N 1
ATOM 938 C CA . LYS A 1 118 ? -6.268 6.082 -2.607 1.00 96.56 118 LYS A CA 1
ATOM 939 C C . LYS A 1 118 ? -5.895 4.956 -3.545 1.00 96.56 118 LYS A C 1
ATOM 941 O O . LYS A 1 118 ? -5.467 3.896 -3.104 1.00 96.56 118 LYS A O 1
ATOM 946 N N . HIS A 1 119 ? -5.933 5.272 -4.828 1.00 97.12 119 HIS A N 1
ATOM 947 C CA . HIS A 1 119 ? -5.353 4.447 -5.868 1.00 97.12 119 HIS A CA 1
ATOM 948 C C . HIS A 1 119 ? -3.911 4.886 -6.159 1.00 97.12 119 HIS A C 1
ATOM 950 O O . HIS A 1 119 ? -3.605 6.087 -6.182 1.00 97.12 119 HIS A O 1
ATOM 956 N N . LYS A 1 120 ? -3.005 3.926 -6.355 1.00 95.00 120 LYS A N 1
ATOM 957 C CA . LYS A 1 120 ? -1.633 4.181 -6.797 1.00 95.00 120 LYS A CA 1
ATOM 958 C C . LYS A 1 120 ? -1.126 3.053 -7.684 1.00 95.00 120 LYS A C 1
ATOM 960 O O . LYS A 1 120 ? -0.940 1.940 -7.203 1.00 95.00 120 LYS A O 1
ATOM 965 N N . ASP A 1 121 ? -0.690 3.421 -8.880 1.00 94.56 121 ASP A N 1
ATOM 966 C CA . ASP A 1 121 ? 0.157 2.571 -9.708 1.00 94.56 121 ASP A CA 1
ATOM 967 C C . ASP A 1 121 ? 1.641 2.869 -9.480 1.00 94.56 121 ASP A C 1
ATOM 969 O O . ASP A 1 121 ? 2.066 4.003 -9.225 1.00 94.56 121 ASP A O 1
ATOM 973 N N . ALA A 1 122 ? 2.447 1.819 -9.538 1.00 93.38 122 ALA A N 1
ATOM 974 C CA . ALA A 1 122 ? 3.894 1.881 -9.477 1.00 93.38 122 ALA A CA 1
ATOM 975 C C . ALA A 1 122 ? 4.489 0.927 -10.510 1.00 93.38 122 ALA A C 1
ATOM 977 O O . ALA A 1 122 ? 4.050 -0.211 -10.642 1.00 93.38 122 ALA A O 1
ATOM 978 N N . ILE A 1 123 ? 5.525 1.383 -11.204 1.00 93.69 123 ILE A N 1
ATOM 979 C CA . ILE A 1 123 ? 6.306 0.551 -12.115 1.00 93.69 123 ILE A CA 1
ATOM 980 C C . ILE A 1 123 ? 7.682 0.368 -11.484 1.00 93.69 123 ILE A C 1
ATOM 982 O O . ILE A 1 123 ? 8.379 1.347 -11.217 1.00 93.69 123 ILE A O 1
ATOM 986 N N . GLY A 1 124 ? 8.034 -0.880 -11.197 1.00 93.56 124 GLY A N 1
ATOM 987 C CA . GLY A 1 124 ? 9.332 -1.273 -10.678 1.00 93.56 124 GLY A CA 1
ATOM 988 C C . GLY A 1 124 ? 10.325 -1.483 -11.812 1.00 93.56 124 GLY A C 1
ATOM 989 O O . GLY A 1 124 ? 10.018 -2.135 -12.812 1.00 93.56 124 GLY A O 1
ATOM 990 N N . PHE A 1 125 ? 11.525 -0.951 -11.629 1.00 94.25 125 PHE A N 1
ATOM 991 C CA . PHE A 1 125 ? 12.680 -1.222 -12.473 1.00 94.25 125 PHE A CA 1
ATOM 992 C C . PHE A 1 125 ? 13.825 -1.694 -11.582 1.00 94.25 125 PHE A C 1
ATOM 994 O O . PHE A 1 125 ? 13.838 -1.396 -10.392 1.00 94.25 125 PHE A O 1
ATOM 1001 N N . TYR A 1 126 ? 14.800 -2.395 -12.146 1.00 94.69 126 TYR A N 1
ATOM 1002 C CA . TYR A 1 126 ? 16.062 -2.656 -11.467 1.00 94.69 126 TYR A CA 1
ATOM 1003 C C . TYR A 1 126 ? 17.249 -2.385 -12.389 1.00 94.69 126 TYR A C 1
ATOM 1005 O O . TYR A 1 126 ? 17.144 -2.477 -13.612 1.00 94.69 126 TYR A O 1
ATOM 1013 N N . ALA A 1 127 ? 18.398 -2.064 -11.804 1.00 94.50 127 ALA A N 1
ATOM 1014 C CA . ALA A 1 127 ? 19.662 -1.938 -12.521 1.00 94.50 127 ALA A CA 1
ATOM 1015 C C . ALA A 1 127 ? 20.764 -2.705 -11.787 1.00 94.50 127 ALA A C 1
ATOM 1017 O O . ALA A 1 127 ? 20.886 -2.632 -10.560 1.00 94.50 127 ALA A O 1
ATOM 1018 N N . ASP A 1 128 ? 21.582 -3.438 -12.539 1.00 93.81 128 ASP A N 1
ATOM 1019 C CA . ASP A 1 128 ? 22.742 -4.124 -11.982 1.00 93.81 128 ASP A CA 1
ATOM 1020 C C . ASP A 1 128 ? 23.864 -3.113 -11.716 1.00 93.81 128 ASP A C 1
ATOM 1022 O O . ASP A 1 128 ? 24.291 -2.355 -12.589 1.00 93.81 128 ASP A O 1
ATOM 1026 N N . THR A 1 129 ? 24.361 -3.103 -10.483 1.00 90.44 129 THR A N 1
ATOM 1027 C CA . THR A 1 129 ? 25.481 -2.264 -10.055 1.00 90.44 129 THR A CA 1
ATOM 1028 C C . THR A 1 129 ? 26.636 -3.140 -9.580 1.00 90.44 129 THR A C 1
ATOM 1030 O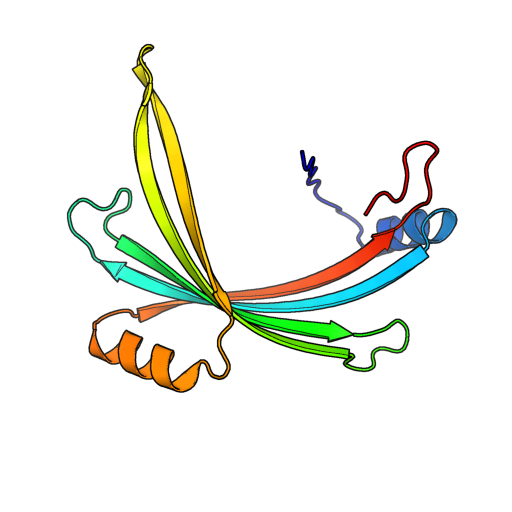 O . THR A 1 129 ? 26.478 -4.335 -9.328 1.00 90.44 129 THR A O 1
ATOM 1033 N N . LYS A 1 130 ? 27.813 -2.541 -9.364 1.00 90.50 130 LYS A N 1
ATOM 1034 C CA . LYS A 1 130 ? 28.972 -3.248 -8.784 1.00 90.50 130 LYS A CA 1
ATOM 1035 C C . LYS A 1 130 ? 28.694 -3.837 -7.391 1.00 90.50 130 LYS A C 1
ATOM 1037 O O . LYS A 1 130 ? 29.439 -4.706 -6.953 1.00 90.50 130 LYS A O 1
ATOM 1042 N N . CYS A 1 131 ? 27.647 -3.367 -6.710 1.00 86.94 131 CYS A N 1
ATOM 1043 C CA . CYS A 1 131 ? 27.266 -3.785 -5.363 1.00 86.94 131 CYS A CA 1
ATOM 1044 C C . CYS A 1 131 ? 25.999 -4.662 -5.338 1.00 86.94 131 CYS A C 1
ATOM 1046 O O . CYS A 1 131 ? 25.480 -4.933 -4.258 1.00 86.94 131 CYS A O 1
ATOM 1048 N N . GLY A 1 132 ? 25.490 -5.091 -6.500 1.00 87.38 132 GLY A N 1
ATOM 1049 C CA . GLY A 1 132 ? 24.252 -5.867 -6.630 1.00 87.38 132 GLY A CA 1
ATOM 1050 C C . GLY A 1 132 ? 23.126 -5.095 -7.322 1.00 87.38 132 GLY A C 1
ATOM 1051 O O . GLY A 1 132 ? 23.365 -4.067 -7.961 1.00 87.38 132 GLY A O 1
ATOM 1052 N N . ARG A 1 133 ? 21.896 -5.605 -7.211 1.00 89.38 133 ARG A N 1
ATOM 1053 C CA . ARG A 1 133 ? 20.711 -5.003 -7.838 1.00 89.38 133 ARG A CA 1
ATOM 1054 C C . ARG A 1 133 ? 20.211 -3.806 -7.041 1.00 89.38 133 ARG A C 1
ATOM 1056 O O . ARG A 1 133 ? 19.894 -3.936 -5.860 1.00 89.38 133 ARG A O 1
ATOM 1063 N N . ALA A 1 134 ? 20.125 -2.663 -7.710 1.00 87.25 134 ALA A N 1
ATOM 1064 C CA . ALA A 1 134 ? 19.372 -1.514 -7.231 1.00 87.25 134 ALA A CA 1
ATOM 1065 C C . ALA A 1 134 ? 17.937 -1.613 -7.763 1.00 87.25 134 ALA A C 1
ATOM 1067 O O . ALA A 1 134 ? 17.763 -1.870 -8.955 1.00 87.25 134 ALA A O 1
ATOM 1068 N N . HIS A 1 135 ? 16.955 -1.424 -6.881 1.00 85.81 135 HIS A N 1
ATOM 1069 C CA . HIS A 1 135 ? 15.519 -1.395 -7.179 1.00 85.81 135 HIS A CA 1
ATOM 1070 C C . HIS A 1 135 ? 14.961 0.018 -6.978 1.00 85.81 135 HIS A C 1
ATOM 1072 O O . HIS A 1 135 ? 15.564 0.765 -6.171 1.00 85.81 135 HIS A O 1
#

pLDDT: mean 89.94, std 9.0, range [57.59, 97.75]